Protein AF-C7MFM4-F1 (afdb_monomer_lite)

Organism: Brachybacterium faecium (strain ATCC 43885 / DSM 4810 / JCM 11609 / LMG 19847 / NBRC 14762 / NCIMB 9860 / 6-10) (NCBI:txid446465)

pLDDT: mean 80.28, std 16.23, range [48.44, 97.56]

Foldseek 3Di:
DDPPPQQQQLVLQVVLQVQLQVVLQVCCVPPVVHNVRSNVRSNVRSNVVSRVVSSPDCVVVCCPVVVVVVVCCVVPNDPPDPDPDD

Radius of gyration: 22.41 Å; chains: 1; bounding box: 45×29×68 Å

Sequence (86 aa):
MTPPSRRFDATWLPFGMMIGFTVGIGIGLSVLDNLFIGAGLGFAVGAGLGIALGFRNPRRSGNEEDAEDDRYRRDHGDPGPRRPED

Structure (mmCIF, N/CA/C/O backbone):
data_AF-C7MFM4-F1
#
_entry.id   AF-C7MFM4-F1
#
loop_
_atom_site.group_PDB
_atom_site.id
_atom_site.type_symbol
_atom_site.label_atom_id
_atom_site.label_alt_id
_atom_site.label_comp_id
_atom_site.label_asym_id
_atom_site.label_entity_id
_atom_site.label_seq_id
_atom_site.pdbx_PDB_ins_code
_atom_site.Cartn_x
_atom_site.Cartn_y
_atom_site.Cartn_z
_atom_site.occupancy
_atom_site.B_iso_or_equiv
_atom_site.auth_seq_id
_atom_site.auth_comp_id
_atom_site.auth_asym_id
_atom_site.auth_atom_id
_atom_site.pdbx_PDB_model_num
ATOM 1 N N . MET A 1 1 ? 30.528 -6.941 -14.082 1.00 50.28 1 MET A N 1
ATOM 2 C CA . MET A 1 1 ? 29.123 -7.106 -14.514 1.00 50.28 1 MET A CA 1
ATOM 3 C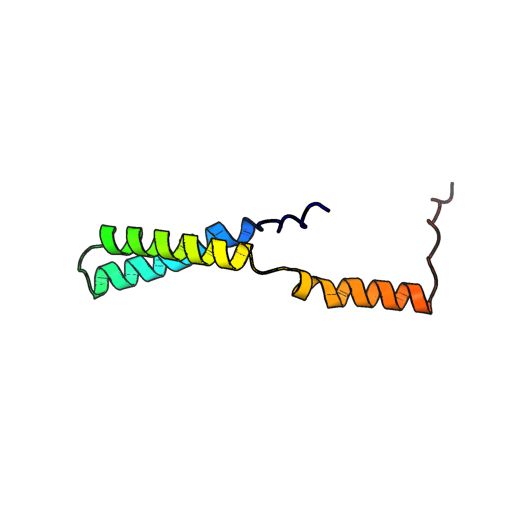 C . MET A 1 1 ? 28.238 -6.437 -13.479 1.00 50.28 1 MET A C 1
ATOM 5 O O . MET A 1 1 ? 28.126 -6.945 -12.373 1.00 50.28 1 MET A O 1
ATOM 9 N N . THR A 1 2 ? 27.701 -5.261 -13.788 1.00 59.22 2 THR A N 1
ATOM 10 C CA . THR A 1 2 ? 26.795 -4.528 -12.892 1.00 59.22 2 THR A CA 1
ATOM 11 C C . THR A 1 2 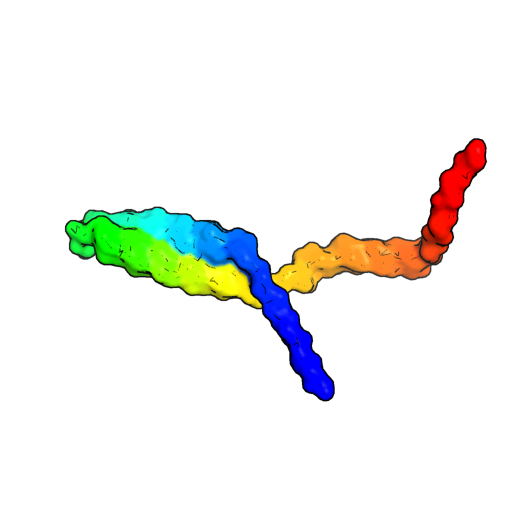? 25.386 -5.099 -13.084 1.00 59.22 2 THR A C 1
ATOM 13 O O . THR A 1 2 ? 24.952 -5.203 -14.233 1.00 59.22 2 THR A O 1
ATOM 16 N N . PRO A 1 3 ? 24.679 -5.531 -12.025 1.00 59.41 3 PRO A N 1
ATOM 17 C CA . PRO A 1 3 ? 23.332 -6.071 -12.170 1.00 59.41 3 PRO A CA 1
ATOM 18 C C . PRO A 1 3 ? 22.392 -5.012 -12.769 1.00 59.41 3 PRO A C 1
ATOM 20 O O . PRO A 1 3 ? 22.546 -3.824 -12.472 1.00 59.41 3 PRO A O 1
ATOM 23 N N . PRO A 1 4 ? 21.417 -5.411 -13.606 1.00 57.62 4 PRO A N 1
ATOM 24 C CA . PRO A 1 4 ? 20.439 -4.480 -14.149 1.00 57.62 4 PRO A CA 1
ATOM 25 C 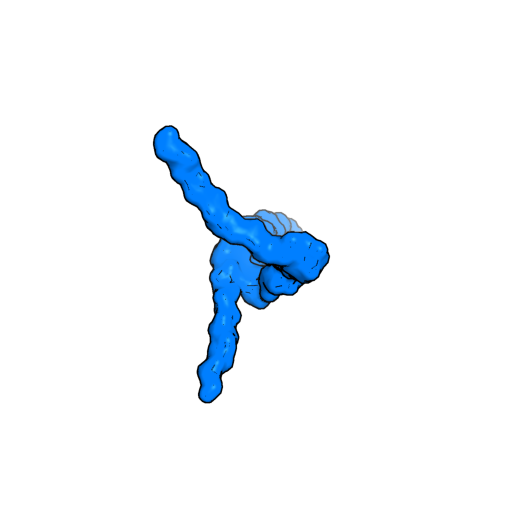C . PRO A 1 4 ? 19.636 -3.878 -12.992 1.00 57.62 4 PRO A C 1
ATOM 27 O O . PRO A 1 4 ? 18.954 -4.597 -12.258 1.00 57.62 4 PRO A O 1
ATOM 30 N N . SER A 1 5 ? 19.721 -2.559 -12.813 1.00 60.25 5 SER A N 1
ATOM 31 C CA . SER A 1 5 ? 18.895 -1.847 -11.844 1.00 60.25 5 SER A CA 1
ATOM 32 C C . SER A 1 5 ? 17.429 -1.976 -12.266 1.00 60.25 5 SER A C 1
ATOM 34 O O . SER A 1 5 ? 17.043 -1.612 -13.379 1.00 60.25 5 SER A O 1
ATOM 36 N N . ARG A 1 6 ? 16.595 -2.557 -11.394 1.00 62.91 6 ARG A N 1
ATOM 37 C CA . ARG A 1 6 ? 15.143 -2.578 -11.604 1.00 62.91 6 ARG A CA 1
ATOM 38 C C . ARG A 1 6 ? 14.665 -1.132 -11.566 1.00 62.91 6 ARG A C 1
ATOM 40 O O . ARG A 1 6 ? 14.798 -0.471 -10.539 1.00 62.91 6 ARG A O 1
ATOM 47 N N . ARG A 1 7 ? 14.156 -0.639 -12.693 1.00 68.38 7 ARG A N 1
ATOM 48 C CA . ARG A 1 7 ? 13.543 0.687 -12.768 1.00 68.38 7 ARG A CA 1
ATOM 49 C C . ARG A 1 7 ? 12.259 0.631 -11.945 1.00 68.38 7 ARG A C 1
ATOM 51 O O . ARG A 1 7 ? 11.396 -0.192 -12.228 1.00 68.38 7 ARG A O 1
ATOM 58 N N . PHE A 1 8 ? 12.203 1.426 -10.883 1.00 74.94 8 PHE A N 1
ATOM 59 C CA . PHE A 1 8 ? 11.016 1.562 -10.052 1.00 74.94 8 PHE A CA 1
ATOM 60 C C . PHE A 1 8 ? 9.994 2.423 -10.791 1.00 74.94 8 PHE A C 1
ATOM 62 O O . PHE A 1 8 ? 10.298 3.562 -11.147 1.00 74.94 8 PHE A O 1
ATOM 69 N N . ASP A 1 9 ? 8.804 1.880 -11.020 1.00 78.56 9 ASP A N 1
ATOM 70 C CA . ASP A 1 9 ? 7.726 2.604 -11.680 1.00 78.56 9 ASP A CA 1
ATOM 71 C C . ASP A 1 9 ? 6.863 3.312 -10.625 1.00 78.56 9 ASP A C 1
ATOM 73 O O . ASP A 1 9 ? 5.930 2.745 -10.048 1.00 78.56 9 ASP A O 1
ATOM 77 N N . ALA A 1 10 ? 7.235 4.559 -10.315 1.00 80.88 10 ALA A N 1
ATOM 78 C CA . ALA A 1 10 ? 6.614 5.358 -9.254 1.00 80.88 10 ALA A CA 1
ATOM 79 C C . ALA A 1 10 ? 5.127 5.657 -9.499 1.00 80.88 10 ALA A C 1
ATOM 81 O O . ALA A 1 10 ? 4.412 6.027 -8.568 1.00 80.88 10 ALA A O 1
ATOM 82 N N . THR A 1 11 ? 4.652 5.441 -10.7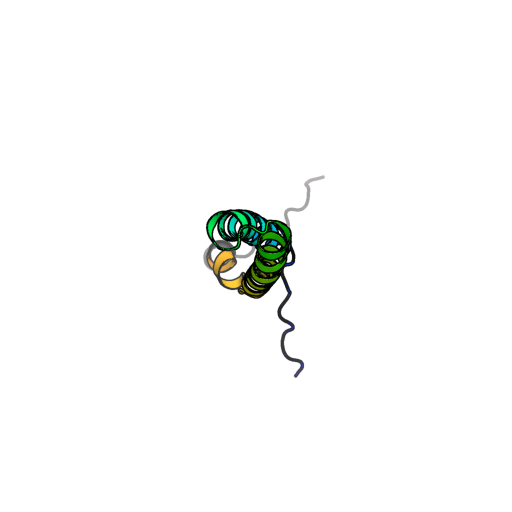26 1.00 87.12 11 THR A N 1
ATOM 83 C CA . THR A 1 11 ? 3.258 5.592 -11.150 1.00 87.12 11 THR A CA 1
ATOM 84 C C . THR A 1 11 ? 2.289 4.810 -10.259 1.00 87.12 11 THR A C 1
ATOM 86 O O . THR A 1 11 ? 1.183 5.275 -10.003 1.00 87.12 11 THR A O 1
ATOM 89 N N . TRP A 1 12 ? 2.704 3.659 -9.719 1.00 88.19 12 TRP A N 1
ATOM 90 C CA . TRP A 1 12 ? 1.847 2.786 -8.903 1.00 88.19 12 TRP A CA 1
ATOM 91 C C . TRP A 1 12 ? 1.771 3.176 -7.422 1.00 88.19 12 TRP A C 1
ATOM 93 O O . TRP A 1 12 ? 0.845 2.762 -6.720 1.00 88.19 12 TRP A O 1
ATOM 103 N N . LEU A 1 13 ? 2.707 4.000 -6.945 1.00 92.25 13 LEU A N 1
ATOM 104 C CA . LEU A 1 13 ? 2.745 4.490 -5.569 1.00 92.25 13 LEU A CA 1
ATOM 105 C C . LEU A 1 13 ? 1.454 5.235 -5.161 1.00 92.25 13 LEU A C 1
ATOM 107 O O . LEU A 1 13 ? 0.859 4.844 -4.153 1.00 92.25 13 LEU A O 1
ATOM 111 N N . PRO A 1 14 ? 0.973 6.262 -5.901 1.00 93.88 14 PRO A N 1
ATOM 112 C CA . PRO A 1 14 ? -0.242 6.990 -5.529 1.00 93.88 14 PRO A CA 1
ATOM 113 C C . PRO A 1 14 ? -1.492 6.106 -5.508 1.00 93.88 14 PRO A C 1
ATOM 115 O O . PRO A 1 14 ? -2.322 6.262 -4.614 1.00 93.88 14 PRO A O 1
ATOM 118 N N . PHE A 1 15 ? -1.609 5.141 -6.425 1.00 92.81 15 PHE A N 1
ATOM 119 C CA . PHE A 1 15 ? -2.737 4.204 -6.437 1.00 92.81 15 PHE A CA 1
ATOM 120 C C . PHE A 1 15 ? -2.733 3.295 -5.212 1.00 92.81 15 PHE A C 1
ATOM 122 O O . PHE A 1 15 ? -3.760 3.159 -4.550 1.00 92.81 15 PHE A O 1
ATOM 129 N N . GLY A 1 16 ? -1.575 2.720 -4.872 1.00 94.94 16 GLY A N 1
ATOM 130 C CA . GLY A 1 16 ? -1.433 1.916 -3.662 1.00 94.94 16 GLY A CA 1
ATOM 131 C C . GLY A 1 16 ? -1.819 2.705 -2.412 1.00 94.94 16 GLY A C 1
ATOM 132 O O . GLY A 1 16 ? -2.634 2.234 -1.619 1.00 94.94 16 GLY A O 1
ATOM 133 N N . MET A 1 17 ? -1.302 3.932 -2.270 1.00 96.81 17 MET A N 1
ATOM 134 C CA . MET A 1 17 ? -1.619 4.815 -1.142 1.00 96.81 17 MET A CA 1
ATOM 135 C C . MET A 1 17 ? -3.114 5.136 -1.051 1.00 96.81 17 MET A C 1
ATOM 137 O O . MET A 1 17 ? -3.671 5.049 0.038 1.00 96.81 17 MET A O 1
ATOM 141 N N . MET A 1 18 ? -3.774 5.460 -2.168 1.00 97.12 18 MET A N 1
ATOM 142 C CA . MET A 1 18 ? -5.211 5.765 -2.181 1.00 97.12 18 MET A CA 1
ATOM 143 C C . MET A 1 18 ? -6.062 4.554 -1.805 1.00 97.12 18 MET A C 1
ATOM 145 O O . MET A 1 18 ? -6.923 4.665 -0.936 1.00 97.12 18 MET A O 1
ATOM 149 N N . ILE A 1 19 ? -5.784 3.386 -2.392 1.00 96.00 19 ILE A N 1
ATOM 150 C CA . ILE A 1 19 ? -6.499 2.145 -2.066 1.00 96.00 19 ILE A CA 1
ATOM 151 C C . ILE A 1 19 ? -6.333 1.821 -0.580 1.00 96.00 19 ILE A C 1
ATOM 153 O O . ILE A 1 19 ? -7.317 1.587 0.123 1.00 96.00 19 ILE A O 1
ATOM 157 N N . GLY A 1 20 ? -5.091 1.843 -0.089 1.00 97.19 20 GLY A N 1
ATOM 158 C CA . GLY A 1 20 ? -4.797 1.569 1.310 1.00 97.19 20 GLY A CA 1
ATOM 159 C C . GLY A 1 20 ? -5.459 2.571 2.252 1.00 97.19 20 GLY A C 1
ATOM 160 O O . GLY A 1 20 ? -6.042 2.164 3.250 1.00 97.19 20 GLY A O 1
ATOM 161 N N . PHE A 1 21 ? -5.442 3.863 1.922 1.00 97.56 21 PHE A N 1
ATOM 162 C CA . PHE A 1 21 ? -6.086 4.909 2.714 1.00 97.56 21 PHE A CA 1
ATOM 163 C C . PHE A 1 21 ? -7.606 4.721 2.794 1.00 97.56 21 PHE A C 1
ATOM 165 O O . PHE A 1 21 ? -8.160 4.730 3.890 1.00 97.56 21 PHE A O 1
ATOM 172 N N . THR A 1 22 ? -8.283 4.479 1.666 1.00 97.50 22 THR A N 1
ATOM 173 C CA . THR A 1 22 ? -9.738 4.254 1.639 1.00 97.50 22 THR A CA 1
ATOM 174 C C . THR A 1 22 ? -10.136 3.017 2.443 1.00 97.50 22 THR A C 1
ATOM 176 O O . THR A 1 22 ? -11.036 3.088 3.281 1.00 97.50 22 THR A O 1
ATOM 179 N N . VAL A 1 23 ? -9.444 1.892 2.238 1.00 97.25 23 VAL A N 1
ATOM 180 C CA . VAL A 1 23 ? -9.703 0.653 2.988 1.00 97.25 23 VAL A CA 1
ATOM 181 C C . VAL A 1 23 ? -9.380 0.838 4.471 1.00 97.25 23 VAL A C 1
ATOM 183 O O . VAL A 1 23 ? -10.155 0.425 5.330 1.00 97.25 23 VAL A O 1
ATOM 186 N N . GLY A 1 24 ? -8.269 1.506 4.780 1.00 97.19 24 GLY A N 1
ATOM 187 C CA . GLY A 1 24 ? -7.836 1.796 6.140 1.00 97.19 24 GLY A CA 1
ATOM 188 C C . GLY A 1 24 ? -8.823 2.656 6.913 1.00 97.19 24 GLY A C 1
ATOM 189 O O . GLY A 1 24 ? -9.105 2.349 8.065 1.00 97.19 24 GLY A O 1
ATOM 190 N N . ILE A 1 25 ? -9.406 3.680 6.285 1.00 97.56 25 ILE A N 1
ATOM 191 C CA . ILE A 1 25 ? -10.499 4.461 6.880 1.00 97.56 25 ILE A CA 1
ATOM 192 C C . ILE A 1 25 ? -11.694 3.558 7.183 1.00 97.56 25 ILE A C 1
ATOM 194 O O . ILE A 1 25 ? -12.213 3.596 8.298 1.00 97.56 25 ILE A O 1
ATOM 198 N N . GLY A 1 26 ? -12.104 2.721 6.224 1.00 96.25 26 GLY A N 1
ATOM 199 C CA . GLY A 1 26 ? -13.217 1.792 6.413 1.00 96.25 26 GLY A CA 1
ATOM 200 C C . GLY A 1 26 ? -12.999 0.853 7.602 1.00 96.25 26 GLY A C 1
ATOM 201 O O . GLY A 1 26 ? -13.877 0.720 8.451 1.00 96.25 26 GLY A O 1
ATOM 202 N N . ILE A 1 27 ? -11.810 0.254 7.715 1.00 95.62 27 ILE A N 1
ATOM 203 C CA . ILE A 1 27 ? -11.440 -0.626 8.837 1.00 95.62 27 ILE A CA 1
ATOM 204 C C . ILE A 1 27 ? -11.304 0.167 10.144 1.00 95.62 27 ILE A C 1
ATOM 206 O O . ILE A 1 27 ? -11.789 -0.265 11.184 1.00 95.62 27 ILE A O 1
ATOM 210 N N . GLY A 1 28 ? -10.681 1.345 10.106 1.00 96.31 28 GLY A N 1
ATOM 211 C CA . GLY A 1 28 ? -10.490 2.202 11.274 1.00 96.31 28 GLY A CA 1
ATOM 212 C C . GLY A 1 28 ? -11.796 2.622 11.925 1.00 96.31 28 GLY A C 1
ATOM 213 O O . GLY A 1 28 ? -11.899 2.597 13.145 1.00 96.31 28 GLY A O 1
ATOM 214 N N . LEU A 1 29 ? -12.794 2.964 11.112 1.00 96.06 29 LEU A N 1
ATOM 215 C CA . LEU A 1 29 ? -14.122 3.338 11.589 1.00 96.06 29 LEU A CA 1
ATOM 216 C C . LEU A 1 29 ? -14.980 2.135 11.997 1.00 96.06 29 LEU A C 1
ATOM 218 O O . LEU A 1 29 ? -15.858 2.301 12.829 1.00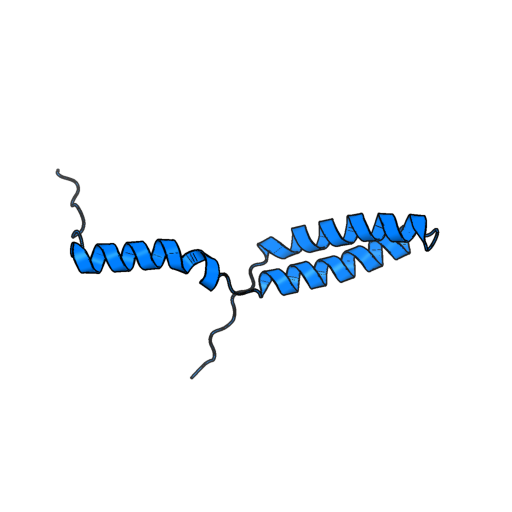 96.06 29 LEU A O 1
ATOM 222 N N . SER A 1 30 ? -14.768 0.951 11.412 1.00 95.69 30 SER A N 1
ATOM 223 C CA . SER A 1 30 ? -15.606 -0.230 11.688 1.00 95.69 30 SER A CA 1
ATOM 224 C C . SER A 1 30 ? -15.076 -1.147 12.789 1.00 95.69 30 SER A C 1
ATOM 226 O O . SER A 1 30 ? -15.865 -1.846 13.418 1.00 95.69 30 SER A O 1
ATOM 228 N N . VAL A 1 31 ? -13.758 -1.183 13.004 1.00 95.19 31 VAL A N 1
ATOM 229 C CA . VAL A 1 31 ? -13.107 -2.129 13.927 1.00 95.19 31 VAL A CA 1
ATOM 230 C C . VAL A 1 31 ? -12.408 -1.424 15.084 1.00 95.19 31 VAL A C 1
ATOM 232 O O . VAL A 1 31 ? -12.349 -1.966 16.183 1.00 95.19 31 VAL A O 1
ATOM 235 N N . LEU A 1 32 ? -11.837 -0.243 14.839 1.00 91.31 32 LEU A N 1
ATOM 236 C CA . LEU A 1 32 ? -10.967 0.440 15.803 1.00 91.31 32 LEU A CA 1
ATOM 237 C C . LEU A 1 32 ? -11.612 1.684 16.428 1.00 91.31 32 LEU A C 1
ATOM 239 O O . LEU A 1 32 ? -10.993 2.289 17.301 1.00 91.31 32 LEU A O 1
ATOM 243 N N . ASP A 1 33 ? -12.787 2.100 15.939 1.00 94.25 33 ASP A N 1
ATOM 244 C CA . ASP A 1 33 ? -13.450 3.378 16.249 1.00 94.25 33 ASP A CA 1
ATOM 245 C C . ASP A 1 33 ? -12.504 4.592 16.181 1.00 94.25 33 ASP A C 1
ATOM 247 O O . ASP A 1 33 ? -12.684 5.614 16.846 1.00 94.25 33 ASP A O 1
ATOM 251 N N . ASN A 1 34 ? -11.450 4.483 15.370 1.00 94.69 34 ASN A N 1
ATOM 252 C CA . ASN A 1 34 ? -10.388 5.469 15.295 1.00 94.69 34 ASN A CA 1
ATOM 253 C C . ASN A 1 34 ? -9.953 5.686 13.848 1.00 94.69 34 ASN A C 1
ATOM 255 O O . ASN A 1 34 ? -9.192 4.911 13.257 1.00 94.69 34 ASN A O 1
ATOM 259 N N . LEU A 1 35 ? -10.412 6.816 13.310 1.00 94.56 35 LEU A N 1
ATOM 260 C CA . LEU A 1 35 ? -10.112 7.252 11.955 1.00 94.56 35 LEU A CA 1
ATOM 261 C C . LEU A 1 35 ? -8.609 7.425 11.720 1.00 94.56 35 LEU A C 1
ATOM 263 O O . LEU A 1 35 ? -8.109 7.006 10.681 1.00 94.56 35 LEU A O 1
ATOM 267 N N . PHE A 1 36 ? -7.884 8.022 12.669 1.00 95.75 36 PHE A N 1
ATOM 268 C CA . PHE A 1 36 ? -6.462 8.325 12.498 1.00 95.75 36 PHE A CA 1
ATOM 269 C C . PHE A 1 36 ? -5.617 7.056 12.426 1.00 95.75 36 PHE A C 1
ATOM 271 O O . PHE A 1 36 ? -4.730 6.961 11.577 1.00 95.75 36 PHE A O 1
ATOM 278 N N . ILE A 1 37 ? -5.916 6.066 13.273 1.00 95.12 37 ILE A N 1
ATOM 279 C CA . ILE A 1 37 ? -5.203 4.783 13.261 1.00 95.12 37 ILE A CA 1
ATOM 280 C C . ILE A 1 37 ? -5.492 4.038 11.958 1.00 95.12 37 ILE A C 1
ATOM 282 O O . ILE A 1 37 ? -4.558 3.588 11.295 1.00 95.12 37 ILE A O 1
ATOM 286 N N . GLY A 1 38 ? -6.762 3.952 11.553 1.00 96.69 38 GLY A N 1
ATOM 287 C CA . GLY A 1 38 ? -7.137 3.290 10.304 1.00 96.69 38 GLY A CA 1
ATOM 288 C C . GLY A 1 38 ? -6.533 3.952 9.069 1.00 96.69 38 GLY A C 1
ATOM 289 O O . GLY A 1 38 ? -5.934 3.276 8.236 1.00 96.69 38 GLY A O 1
ATOM 290 N N . ALA A 1 39 ? -6.628 5.278 8.974 1.00 96.19 39 ALA A N 1
ATOM 291 C CA . ALA A 1 39 ? -6.058 6.054 7.879 1.00 96.19 39 ALA A CA 1
ATOM 292 C C . ALA A 1 39 ? -4.529 5.925 7.813 1.00 96.19 39 ALA A C 1
ATOM 294 O O . ALA A 1 39 ? -3.983 5.681 6.738 1.00 96.19 39 ALA A O 1
ATOM 295 N N . GLY A 1 40 ? -3.836 6.044 8.951 1.00 96.69 40 GLY A N 1
ATOM 296 C CA . GLY A 1 40 ? -2.378 5.926 9.020 1.00 96.69 40 GLY A CA 1
ATOM 297 C C . GLY A 1 40 ? -1.882 4.526 8.656 1.00 96.69 40 GLY A C 1
ATOM 298 O O . GLY A 1 40 ? -0.980 4.384 7.829 1.00 96.69 40 GLY A O 1
ATOM 299 N N . LEU A 1 41 ? -2.507 3.486 9.218 1.00 96.25 41 LEU A N 1
ATOM 300 C CA . LEU A 1 41 ? -2.165 2.095 8.920 1.00 96.25 41 LEU A CA 1
ATOM 301 C C . LEU A 1 41 ? -2.470 1.748 7.460 1.00 96.25 41 LEU A C 1
ATOM 303 O O . LEU A 1 41 ? -1.630 1.176 6.767 1.00 96.25 41 LEU A O 1
ATOM 307 N N . GLY A 1 42 ? -3.649 2.138 6.977 1.00 97.12 42 GLY A N 1
ATOM 308 C CA . GLY A 1 42 ? -4.059 1.935 5.596 1.00 97.12 42 GLY A CA 1
ATOM 309 C C . GLY A 1 42 ? -3.127 2.612 4.603 1.00 97.12 42 GLY A C 1
ATOM 310 O O . GLY A 1 42 ? -2.701 1.983 3.639 1.00 97.12 42 GLY A O 1
ATOM 311 N N . PHE A 1 43 ? -2.743 3.862 4.861 1.00 97.31 43 PHE A N 1
ATOM 312 C CA . PHE A 1 43 ? -1.788 4.585 4.027 1.00 97.31 43 PHE A CA 1
ATOM 313 C C . PHE A 1 43 ? -0.421 3.889 3.980 1.00 97.31 43 PHE A C 1
ATOM 315 O O . PHE A 1 43 ? 0.135 3.712 2.897 1.00 97.31 43 PHE A O 1
ATOM 322 N N . ALA A 1 44 ? 0.101 3.435 5.125 1.00 96.94 44 ALA A N 1
ATOM 323 C CA . ALA A 1 44 ? 1.381 2.729 5.192 1.00 96.94 44 ALA A CA 1
ATOM 324 C C . ALA A 1 44 ? 1.355 1.395 4.423 1.00 96.94 44 ALA A C 1
ATOM 326 O O . ALA A 1 44 ? 2.256 1.109 3.630 1.00 96.94 44 ALA A O 1
ATOM 327 N N . VAL A 1 45 ? 0.297 0.598 4.604 1.00 96.94 45 VAL A N 1
ATOM 328 C CA . VAL A 1 45 ? 0.097 -0.661 3.866 1.00 96.94 45 VAL A CA 1
ATOM 329 C C . VAL A 1 45 ? -0.082 -0.391 2.371 1.00 96.94 45 VAL A C 1
ATOM 331 O O . VAL A 1 45 ? 0.527 -1.063 1.538 1.00 96.94 45 VAL A O 1
ATOM 334 N N . GLY A 1 46 ? -0.865 0.630 2.023 1.00 96.88 46 GLY A N 1
ATOM 335 C CA . GLY A 1 46 ? -1.092 1.071 0.652 1.00 96.88 46 GLY A CA 1
ATOM 336 C C . GLY A 1 46 ? 0.185 1.511 -0.056 1.00 96.88 46 GLY A C 1
ATOM 337 O O . GLY A 1 46 ? 0.435 1.099 -1.188 1.00 96.88 46 GLY A O 1
ATOM 338 N N . ALA A 1 47 ? 1.038 2.283 0.618 1.00 95.31 47 ALA A N 1
ATOM 339 C CA . ALA A 1 47 ? 2.355 2.650 0.109 1.00 95.31 47 ALA A CA 1
ATOM 340 C C . ALA A 1 47 ? 3.209 1.402 -0.164 1.00 95.31 47 ALA A C 1
ATOM 342 O O . ALA A 1 47 ? 3.781 1.280 -1.246 1.00 95.31 47 ALA A O 1
ATOM 343 N N . GLY A 1 48 ? 3.233 0.435 0.761 1.00 94.50 48 GLY A N 1
ATOM 344 C CA . GLY A 1 48 ? 3.913 -0.848 0.560 1.00 94.50 48 GLY A CA 1
ATOM 345 C C . GLY A 1 48 ? 3.398 -1.616 -0.662 1.00 94.50 48 GLY A C 1
ATOM 346 O O . GLY A 1 48 ? 4.194 -2.129 -1.450 1.00 94.50 48 GLY A O 1
ATOM 347 N N . LEU A 1 49 ? 2.078 -1.637 -0.872 1.00 93.06 49 LEU A N 1
ATOM 348 C CA . LEU A 1 49 ? 1.452 -2.256 -2.042 1.00 93.06 49 LEU A CA 1
ATOM 349 C C . LEU A 1 49 ? 1.836 -1.535 -3.343 1.00 93.06 49 LEU A C 1
ATOM 351 O O . LEU A 1 49 ? 2.232 -2.182 -4.310 1.00 93.06 49 LEU A O 1
ATOM 355 N N . GLY A 1 50 ? 1.762 -0.202 -3.361 1.00 91.25 50 GLY A N 1
ATOM 356 C CA . GLY A 1 50 ? 2.154 0.617 -4.510 1.00 91.25 50 GLY A CA 1
ATOM 357 C C . GLY A 1 50 ? 3.629 0.437 -4.868 1.00 91.25 50 GLY A C 1
ATOM 358 O O . GLY A 1 50 ? 3.969 0.321 -6.043 1.00 91.25 50 GLY A O 1
ATOM 359 N N . ILE A 1 51 ? 4.496 0.309 -3.858 1.00 90.81 51 ILE A N 1
ATOM 360 C CA . ILE A 1 51 ? 5.913 -0.012 -4.047 1.00 90.81 51 ILE A CA 1
ATOM 361 C C . ILE A 1 51 ? 6.082 -1.414 -4.647 1.00 90.81 51 ILE A C 1
ATOM 363 O O . ILE A 1 51 ? 6.808 -1.587 -5.626 1.00 90.81 51 ILE A O 1
ATOM 367 N N . ALA A 1 52 ? 5.400 -2.418 -4.091 1.00 89.25 52 ALA A N 1
ATOM 368 C CA . ALA A 1 52 ? 5.468 -3.794 -4.577 1.00 89.25 52 ALA A CA 1
ATOM 369 C C . ALA A 1 52 ? 4.997 -3.917 -6.037 1.00 89.25 52 ALA A C 1
ATOM 371 O O . ALA A 1 52 ? 5.609 -4.639 -6.828 1.00 89.25 52 ALA A O 1
ATOM 372 N N . LEU A 1 53 ? 3.950 -3.176 -6.408 1.00 85.69 53 LEU A N 1
ATOM 373 C CA . LEU A 1 53 ? 3.456 -3.079 -7.781 1.00 85.69 53 LEU A CA 1
ATOM 374 C C . LEU A 1 53 ? 4.431 -2.319 -8.690 1.00 85.69 53 LEU A C 1
ATOM 376 O O . LEU A 1 53 ? 4.699 -2.787 -9.790 1.00 85.69 53 LEU A O 1
ATOM 380 N N . GLY A 1 54 ? 5.041 -1.229 -8.218 1.00 84.62 54 GLY A N 1
ATOM 381 C CA . GLY A 1 54 ? 6.062 -0.479 -8.962 1.00 84.62 54 GLY A CA 1
ATOM 382 C C . GLY A 1 54 ? 7.361 -1.259 -9.208 1.00 84.62 54 GLY A C 1
ATOM 383 O O . GLY A 1 54 ? 8.103 -0.953 -10.140 1.00 84.62 54 GLY A O 1
ATOM 384 N N . PHE A 1 55 ? 7.638 -2.298 -8.412 1.00 81.56 55 PHE A N 1
ATOM 385 C CA . PHE A 1 55 ? 8.707 -3.268 -8.674 1.00 81.56 55 PHE A CA 1
ATOM 386 C C . PHE A 1 55 ? 8.272 -4.447 -9.556 1.00 81.56 55 PHE A C 1
ATOM 388 O O . PHE A 1 55 ? 9.128 -5.230 -9.993 1.00 81.56 55 PHE A O 1
ATOM 395 N N . ARG A 1 56 ? 6.969 -4.615 -9.820 1.00 73.81 56 ARG A N 1
ATOM 396 C CA . ARG A 1 56 ? 6.457 -5.689 -10.671 1.00 73.81 56 ARG A CA 1
ATOM 397 C C . ARG A 1 56 ? 6.807 -5.362 -12.121 1.00 73.81 56 ARG A C 1
ATOM 399 O O . ARG A 1 56 ? 6.277 -4.449 -12.731 1.00 73.81 56 ARG A O 1
ATOM 406 N N . ASN A 1 57 ? 7.756 -6.130 -12.641 1.00 60.31 57 ASN A N 1
ATOM 407 C CA . ASN A 1 57 ? 8.413 -5.931 -13.927 1.00 60.31 57 ASN A CA 1
ATOM 408 C C . ASN A 1 57 ? 7.404 -5.720 -15.090 1.00 60.31 57 ASN A C 1
ATOM 410 O O . ASN A 1 57 ? 6.700 -6.672 -15.438 1.00 60.31 57 ASN A O 1
ATOM 414 N N . PRO A 1 58 ? 7.373 -4.546 -15.752 1.00 54.75 58 PRO A N 1
ATOM 415 C CA . PRO A 1 58 ? 6.512 -4.288 -16.911 1.00 54.75 58 PRO A CA 1
ATOM 416 C C . PRO A 1 58 ? 6.936 -5.053 -18.175 1.00 54.75 58 PRO A C 1
ATOM 418 O O . PRO A 1 58 ? 6.199 -5.066 -19.154 1.00 54.75 58 PRO A O 1
ATOM 421 N N . ARG A 1 59 ? 8.052 -5.804 -18.151 1.00 51.47 59 ARG A N 1
ATOM 422 C CA . ARG A 1 59 ? 8.453 -6.729 -19.239 1.00 51.47 59 ARG A CA 1
ATOM 423 C C . ARG A 1 59 ? 7.449 -7.853 -19.532 1.00 51.47 59 ARG A C 1
ATOM 425 O O . ARG A 1 59 ? 7.737 -8.729 -20.332 1.00 51.47 59 ARG A O 1
ATOM 432 N N . ARG A 1 60 ? 6.298 -7.889 -18.860 1.00 51.41 60 ARG A N 1
ATOM 433 C CA . ARG A 1 60 ? 5.185 -8.764 -19.241 1.00 51.41 60 ARG A CA 1
ATOM 434 C C . ARG A 1 60 ? 4.112 -8.062 -20.079 1.00 51.41 60 ARG A C 1
ATOM 436 O O . ARG A 1 60 ? 3.282 -8.760 -20.635 1.00 51.41 60 ARG A O 1
ATOM 443 N N . SER A 1 61 ? 4.150 -6.733 -20.179 1.00 49.06 61 SER A N 1
ATOM 444 C CA . SER A 1 61 ? 3.204 -5.92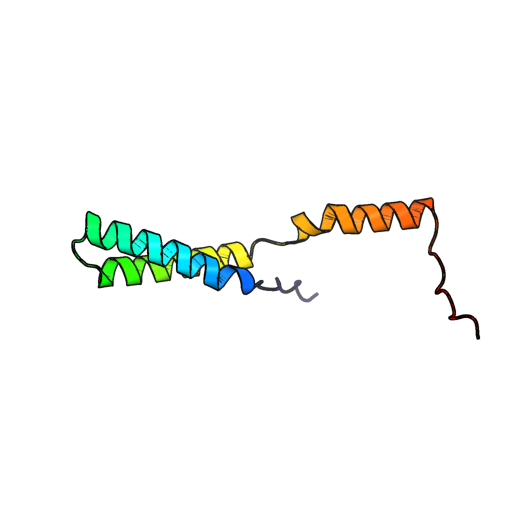5 -20.959 1.00 49.06 61 SER A CA 1
ATOM 445 C C . SER A 1 61 ? 3.766 -5.461 -22.306 1.00 49.06 61 SER A C 1
ATOM 447 O O . SER A 1 61 ? 2.981 -5.233 -23.210 1.00 49.06 61 SER A O 1
ATOM 449 N N . GLY A 1 62 ? 5.092 -5.336 -22.456 1.00 48.44 62 GLY A N 1
ATOM 450 C CA . GLY A 1 62 ? 5.728 -4.969 -23.737 1.00 48.44 62 GLY A CA 1
ATOM 451 C C . GLY A 1 62 ? 5.980 -6.147 -24.685 1.00 48.44 62 GLY A C 1
ATOM 452 O O . GLY A 1 62 ? 6.312 -5.953 -25.840 1.00 48.44 62 GLY A O 1
ATOM 453 N N . ASN A 1 63 ? 5.799 -7.388 -24.225 1.00 54.28 63 ASN A N 1
ATOM 454 C CA . ASN A 1 63 ? 6.139 -8.567 -25.026 1.00 54.28 63 ASN A CA 1
ATOM 455 C C . ASN A 1 63 ? 5.194 -8.832 -26.203 1.00 54.28 63 ASN A C 1
ATOM 457 O O . ASN A 1 63 ? 5.521 -9.698 -27.001 1.00 54.28 63 ASN A O 1
ATOM 461 N N . GLU A 1 64 ? 4.027 -8.197 -26.289 1.00 54.59 64 GLU A N 1
ATOM 462 C CA . GLU A 1 64 ? 3.149 -8.380 -27.452 1.00 54.59 64 GLU A CA 1
ATOM 463 C C . GLU A 1 64 ? 3.513 -7.387 -28.551 1.00 54.59 64 GLU A C 1
ATOM 465 O O . GLU A 1 64 ? 3.866 -7.827 -29.638 1.00 54.59 64 GLU A O 1
ATOM 470 N N . GLU A 1 65 ? 3.566 -6.093 -28.234 1.00 55.59 65 GLU A N 1
ATOM 471 C CA . GLU A 1 65 ? 3.910 -5.033 -29.190 1.00 55.59 65 GLU A CA 1
ATOM 472 C C . GLU A 1 65 ? 5.368 -5.155 -29.675 1.00 55.59 65 GLU A C 1
ATOM 474 O O . GLU A 1 65 ? 5.610 -5.223 -30.878 1.00 55.59 65 GLU A O 1
ATOM 479 N N . ASP A 1 66 ? 6.333 -5.355 -28.764 1.00 63.38 66 ASP A N 1
ATOM 480 C CA . ASP A 1 66 ? 7.745 -5.533 -29.140 1.00 63.38 66 ASP A CA 1
ATOM 481 C C . ASP A 1 66 ? 7.969 -6.845 -29.921 1.00 63.38 66 ASP A C 1
ATOM 483 O O . ASP A 1 66 ? 8.813 -6.912 -30.815 1.00 63.38 66 ASP A O 1
ATOM 487 N N . ALA A 1 67 ? 7.214 -7.913 -29.619 1.00 65.31 67 ALA A N 1
ATOM 488 C CA . ALA A 1 67 ? 7.339 -9.177 -30.352 1.00 65.31 67 ALA A CA 1
ATOM 489 C C . ALA A 1 67 ? 6.589 -9.176 -31.687 1.00 65.31 67 ALA A C 1
ATOM 491 O O . ALA A 1 67 ? 6.900 -9.997 -32.554 1.00 65.31 67 ALA A O 1
ATOM 492 N N . GLU A 1 68 ? 5.565 -8.344 -31.848 1.00 68.31 68 GLU A N 1
ATOM 493 C CA . GLU A 1 68 ? 4.911 -8.101 -33.132 1.00 68.31 68 GLU A CA 1
ATOM 494 C C . GLU A 1 68 ? 5.812 -7.270 -34.041 1.00 68.31 68 GLU A C 1
ATOM 496 O O . GLU A 1 68 ? 6.036 -7.690 -35.174 1.00 68.31 68 GLU A O 1
ATOM 501 N N . ASP A 1 69 ? 6.436 -6.208 -33.529 1.00 70.31 69 ASP A N 1
ATOM 502 C CA . ASP A 1 69 ? 7.418 -5.410 -34.271 1.00 70.31 69 ASP A CA 1
ATOM 503 C C . ASP A 1 69 ? 8.649 -6.236 -34.677 1.00 70.31 69 ASP A C 1
ATOM 505 O O . ASP A 1 69 ? 9.091 -6.184 -35.830 1.00 70.31 69 ASP A O 1
ATOM 509 N N . ASP A 1 70 ? 9.174 -7.072 -33.775 1.00 75.50 70 ASP A N 1
ATOM 510 C CA . ASP A 1 70 ? 10.280 -7.985 -34.086 1.00 75.50 70 ASP A CA 1
ATOM 511 C C . ASP A 1 70 ? 9.888 -9.041 -35.131 1.00 75.50 70 ASP A C 1
ATOM 513 O O . ASP A 1 70 ? 10.703 -9.400 -35.987 1.00 75.50 70 ASP A O 1
ATOM 517 N N . ARG A 1 71 ? 8.651 -9.557 -35.083 1.00 76.25 71 ARG A N 1
ATOM 518 C CA . ARG A 1 71 ? 8.130 -10.493 -36.096 1.00 76.25 71 ARG A CA 1
ATOM 519 C C . ARG A 1 71 ? 7.939 -9.802 -37.439 1.00 76.25 71 ARG A C 1
ATOM 521 O O . ARG A 1 71 ? 8.420 -10.307 -38.448 1.00 76.25 71 ARG A O 1
ATOM 528 N N . TYR A 1 72 ? 7.335 -8.620 -37.447 1.00 74.12 72 TYR A N 1
ATOM 529 C CA . TYR A 1 72 ? 7.143 -7.824 -38.649 1.00 74.12 72 TYR A CA 1
ATOM 530 C C . TYR A 1 72 ? 8.483 -7.485 -39.311 1.00 74.12 72 TYR A C 1
ATOM 532 O O . TYR A 1 72 ? 8.645 -7.708 -40.509 1.00 74.12 72 TYR A O 1
ATOM 540 N N . ARG A 1 73 ? 9.486 -7.045 -38.538 1.00 76.81 73 ARG A N 1
ATOM 541 C CA . ARG A 1 73 ? 10.834 -6.746 -39.049 1.00 76.81 73 ARG A CA 1
ATOM 542 C C . ARG A 1 73 ? 11.552 -7.989 -39.591 1.00 76.81 73 ARG A C 1
ATOM 544 O O . ARG A 1 73 ? 12.302 -7.868 -40.558 1.00 76.81 73 ARG A O 1
ATOM 551 N N . ARG A 1 74 ? 11.330 -9.178 -39.012 1.00 76.81 74 ARG A N 1
ATOM 552 C CA . ARG A 1 74 ? 11.851 -10.451 -39.555 1.00 76.81 74 ARG A CA 1
ATOM 553 C C . ARG A 1 74 ? 11.203 -10.825 -40.882 1.00 76.81 74 ARG A C 1
ATOM 555 O O . ARG A 1 74 ? 11.915 -11.254 -41.786 1.00 76.81 74 ARG A O 1
ATOM 562 N N . ASP A 1 75 ? 9.891 -10.656 -40.986 1.00 82.00 75 ASP A N 1
ATOM 563 C CA . ASP A 1 75 ? 9.125 -11.098 -42.152 1.00 82.00 75 ASP A CA 1
ATOM 564 C C . ASP A 1 75 ? 9.188 -10.096 -43.316 1.00 82.00 75 ASP A C 1
ATOM 566 O O . ASP A 1 75 ? 9.160 -10.501 -44.476 1.00 82.00 75 ASP A O 1
ATOM 570 N N . HIS A 1 76 ? 9.299 -8.795 -43.027 1.00 79.31 76 HIS A N 1
ATOM 571 C CA . HIS A 1 76 ? 9.216 -7.722 -44.029 1.00 79.31 76 HIS A CA 1
ATOM 572 C C . HIS A 1 76 ? 10.533 -6.961 -44.243 1.00 79.31 76 HIS A C 1
ATOM 574 O O . HIS A 1 76 ? 10.642 -6.194 -45.200 1.00 79.31 76 HIS A O 1
ATOM 580 N N . GLY A 1 77 ? 11.549 -7.188 -43.403 1.00 68.44 77 GLY A N 1
ATOM 581 C CA . GLY A 1 77 ? 12.790 -6.413 -43.429 1.00 68.44 77 GLY A CA 1
ATOM 582 C C . GLY A 1 77 ? 12.605 -4.984 -42.906 1.00 68.44 77 GLY A C 1
ATOM 583 O O . GLY A 1 77 ? 11.490 -4.503 -42.724 1.00 68.44 77 GLY A O 1
ATOM 584 N N . ASP A 1 78 ? 13.712 -4.298 -42.613 1.00 72.31 78 ASP A N 1
ATOM 585 C CA . ASP A 1 78 ? 13.693 -2.945 -42.045 1.00 72.31 78 ASP A CA 1
ATOM 586 C C . ASP A 1 78 ? 13.264 -1.925 -43.120 1.00 72.31 78 ASP A C 1
ATOM 588 O O . ASP A 1 78 ? 13.988 -1.755 -44.110 1.00 72.31 78 ASP A O 1
ATOM 592 N N . PRO A 1 79 ? 12.109 -1.241 -42.988 1.00 66.69 79 PRO A N 1
ATOM 593 C CA . PRO A 1 79 ? 11.763 -0.168 -43.902 1.00 66.69 79 PRO A CA 1
ATOM 594 C C . PRO A 1 79 ? 12.730 0.986 -43.635 1.00 66.69 79 PRO A C 1
ATOM 596 O O . PRO A 1 79 ? 12.604 1.708 -42.647 1.00 66.69 79 PRO A O 1
ATOM 599 N N . GLY A 1 80 ? 13.731 1.126 -44.506 1.00 63.91 80 GLY A N 1
ATOM 600 C CA . GLY A 1 80 ? 14.717 2.197 -44.423 1.00 63.91 80 GLY A CA 1
ATOM 601 C C . GLY A 1 80 ? 14.048 3.573 -44.279 1.00 63.91 80 GLY A C 1
ATOM 602 O O . GLY A 1 80 ? 12.923 3.769 -44.754 1.00 63.91 80 GLY A O 1
ATOM 603 N N . PRO A 1 81 ? 14.714 4.532 -43.613 1.00 61.16 81 PRO A N 1
ATOM 604 C CA . PRO A 1 81 ? 14.122 5.820 -43.276 1.00 61.16 81 PRO A CA 1
ATOM 605 C C . PRO A 1 81 ? 13.584 6.500 -44.536 1.00 61.16 81 PRO A C 1
ATOM 607 O O . PRO A 1 81 ? 14.331 6.767 -45.479 1.00 61.16 81 PRO A O 1
ATOM 610 N N . ARG A 1 82 ? 12.274 6.779 -44.544 1.00 67.06 82 ARG A N 1
ATOM 611 C CA . ARG A 1 82 ? 11.635 7.568 -45.597 1.00 67.06 82 ARG A CA 1
ATOM 612 C C . ARG A 1 82 ? 12.232 8.967 -45.529 1.00 67.06 82 ARG A C 1
ATOM 614 O O . ARG A 1 82 ? 11.951 9.715 -44.593 1.00 67.06 82 ARG A O 1
ATOM 621 N N . ARG A 1 83 ? 13.103 9.295 -46.485 1.00 58.41 83 ARG A N 1
ATOM 622 C CA . ARG A 1 83 ? 13.502 10.685 -46.693 1.00 58.41 83 ARG A CA 1
ATOM 623 C C . ARG A 1 83 ? 12.231 11.475 -47.020 1.00 58.41 83 ARG A C 1
ATOM 625 O O . ARG A 1 83 ? 11.436 10.980 -47.819 1.00 58.41 83 ARG A O 1
ATOM 632 N N . PRO A 1 84 ? 12.009 12.640 -46.394 1.00 65.56 84 PRO A N 1
ATOM 633 C CA . PRO A 1 84 ? 11.014 13.576 -46.891 1.00 65.56 84 PRO A CA 1
ATOM 634 C C . PRO A 1 84 ? 11.410 13.896 -48.332 1.00 65.56 84 PRO A C 1
ATOM 636 O O . PRO A 1 84 ? 12.564 14.253 -48.565 1.00 65.56 84 PRO A O 1
ATOM 639 N N . GLU A 1 85 ? 10.513 13.656 -49.284 1.00 65.12 85 GLU A N 1
ATOM 640 C CA . GLU A 1 85 ? 10.717 14.130 -50.650 1.00 65.12 85 GLU A CA 1
ATOM 641 C C . GLU A 1 85 ? 10.634 15.665 -50.650 1.00 65.12 85 GLU A C 1
ATOM 643 O O . GLU A 1 85 ? 9.850 16.233 -49.883 1.00 65.12 85 GLU A O 1
ATOM 648 N N . ASP A 1 86 ? 11.529 16.276 -51.431 1.00 60.31 86 ASP A N 1
ATOM 649 C CA . ASP A 1 86 ? 11.922 17.695 -51.423 1.00 60.31 86 ASP A CA 1
ATOM 650 C C . ASP A 1 86 ? 10.779 18.701 -51.666 1.00 60.31 86 ASP A C 1
ATOM 652 O O . ASP A 1 86 ? 9.900 18.435 -52.521 1.00 60.31 86 ASP A O 1
#

Secondary structure (DSSP, 8-state):
-PPPP----TTHHHHHHHHHHHHHHHHHHHHSS-HHHHHHHHHHHHHHHHHHHHTS-GGGTSTTHHHHHHHHHHHH------PPP-